Protein AF-A0A8S3E1R9-F1 (afdb_monomer)

Secondary structure (DSSP, 8-state):
-TTEEE-TTS-EEE---TT----SS-B----S-GGG--HHHHTT--B-THHHHHHHHHHHHHHHHSS-SS--SSHHHHHHHHHHT-PPPP---

Structure (mmCIF, N/CA/C/O backbone):
data_AF-A0A8S3E1R9-F1
#
_entry.id   AF-A0A8S3E1R9-F1
#
loop_
_atom_site.group_PDB
_atom_site.id
_atom_site.type_symbol
_atom_site.label_atom_id
_atom_site.label_alt_id
_atom_site.label_comp_id
_atom_site.label_asym_id
_atom_site.label_entity_id
_atom_site.label_seq_id
_atom_site.pdbx_PDB_ins_code
_atom_site.Cartn_x
_atom_site.Cartn_y
_atom_site.Cartn_z
_atom_site.occupancy
_atom_site.B_iso_or_equiv
_atom_site.auth_seq_id
_atom_site.auth_comp_id
_atom_site.auth_asym_id
_atom_site.auth_atom_id
_atom_site.pdbx_PDB_model_num
ATOM 1 N N . PRO A 1 1 ? 5.969 -2.966 -4.222 1.00 82.06 1 PRO A N 1
ATOM 2 C CA . PRO A 1 1 ? 5.942 -4.249 -5.000 1.00 82.06 1 PRO A CA 1
ATOM 3 C C . PRO A 1 1 ? 6.712 -5.434 -4.378 1.00 82.06 1 PRO A C 1
ATOM 5 O O . PRO A 1 1 ? 6.551 -6.571 -4.806 1.00 82.06 1 PRO A O 1
ATOM 8 N N . GLU A 1 2 ? 7.551 -5.164 -3.384 1.00 89.25 2 GLU A N 1
ATOM 9 C CA . GLU A 1 2 ? 8.573 -6.031 -2.796 1.00 89.25 2 GLU A CA 1
ATOM 10 C C . GLU A 1 2 ? 7.999 -7.297 -2.141 1.00 89.25 2 GLU A C 1
ATOM 12 O O . GLU A 1 2 ? 8.654 -8.335 -2.111 1.00 89.25 2 GLU A O 1
ATOM 17 N N . ASN A 1 3 ? 6.750 -7.227 -1.670 1.00 93.12 3 ASN A N 1
ATOM 18 C CA . ASN A 1 3 ? 6.071 -8.318 -0.964 1.00 93.12 3 ASN A CA 1
ATOM 19 C C . ASN A 1 3 ? 5.239 -9.229 -1.888 1.00 93.12 3 ASN A C 1
ATOM 21 O O . ASN A 1 3 ? 4.407 -10.010 -1.417 1.00 93.12 3 ASN A O 1
ATOM 25 N N . LEU A 1 4 ? 5.450 -9.143 -3.205 1.00 94.44 4 LEU A N 1
ATOM 26 C CA . LEU A 1 4 ? 4.851 -10.026 -4.205 1.00 94.44 4 LEU A CA 1
ATOM 27 C C . LEU A 1 4 ? 5.951 -10.790 -4.942 1.00 94.44 4 LEU A C 1
ATOM 29 O O . LEU A 1 4 ? 6.709 -10.217 -5.720 1.00 94.44 4 LEU A O 1
ATOM 33 N N . LEU A 1 5 ? 6.022 -12.096 -4.701 1.00 96.19 5 LEU A N 1
ATOM 34 C CA . LEU A 1 5 ? 6.951 -13.000 -5.377 1.00 96.19 5 LEU A CA 1
ATOM 35 C C . LEU A 1 5 ? 6.272 -13.648 -6.585 1.00 96.19 5 LEU A C 1
ATOM 37 O O . LEU A 1 5 ? 5.052 -13.791 -6.603 1.00 96.19 5 LEU A O 1
ATOM 41 N N . ILE A 1 6 ? 7.058 -14.069 -7.572 1.00 96.81 6 ILE A N 1
ATOM 42 C CA . ILE A 1 6 ? 6.579 -14.811 -8.745 1.00 96.81 6 ILE A CA 1
ATOM 43 C C . ILE A 1 6 ? 7.058 -16.260 -8.600 1.00 96.81 6 ILE A C 1
ATOM 45 O O . ILE A 1 6 ? 8.246 -16.484 -8.361 1.00 96.81 6 ILE A O 1
ATOM 49 N N . ASP A 1 7 ? 6.145 -17.231 -8.679 1.00 96.56 7 ASP A N 1
ATOM 50 C CA . ASP A 1 7 ? 6.501 -18.657 -8.668 1.00 96.56 7 ASP A CA 1
ATOM 51 C C . ASP A 1 7 ? 7.026 -19.146 -10.031 1.00 96.56 7 ASP A C 1
ATOM 53 O O . ASP A 1 7 ? 7.115 -18.384 -10.996 1.00 96.56 7 ASP A O 1
ATOM 57 N N . ALA A 1 8 ? 7.426 -20.419 -10.110 1.00 97.12 8 ALA A N 1
ATOM 58 C CA . ALA A 1 8 ? 7.997 -20.997 -11.329 1.00 97.12 8 ALA A CA 1
ATOM 59 C C . ALA A 1 8 ? 6.992 -21.037 -12.495 1.00 97.12 8 ALA A C 1
ATOM 61 O O . ALA A 1 8 ? 7.386 -21.075 -13.660 1.00 97.12 8 ALA A O 1
ATOM 62 N N . GLU A 1 9 ? 5.700 -21.002 -12.179 1.00 97.56 9 GLU A N 1
ATOM 63 C CA . GLU A 1 9 ? 4.584 -21.010 -13.116 1.00 97.56 9 GLU A CA 1
ATOM 64 C C . GLU A 1 9 ? 4.130 -19.593 -13.517 1.00 97.56 9 GLU A C 1
ATOM 66 O O . GLU A 1 9 ? 3.261 -19.446 -14.377 1.00 97.56 9 GLU A O 1
ATOM 71 N N . GLY A 1 10 ? 4.719 -18.547 -12.928 1.00 96.00 10 GLY A N 1
ATOM 72 C CA . GLY A 1 10 ? 4.420 -17.146 -13.230 1.00 96.00 10 GLY A CA 1
ATOM 73 C C . GLY A 1 10 ? 3.285 -16.528 -12.403 1.00 96.00 10 GLY A C 1
ATOM 74 O O . GLY A 1 10 ? 2.876 -15.400 -12.688 1.00 96.00 10 GLY A O 1
ATOM 75 N N . TYR A 1 11 ? 2.767 -17.215 -11.382 1.00 97.50 11 TYR A N 1
ATOM 76 C CA . TYR A 1 11 ? 1.738 -16.686 -10.484 1.00 97.50 11 TYR A CA 1
ATOM 77 C C . TYR A 1 11 ? 2.335 -15.876 -9.334 1.00 97.50 11 TYR A C 1
ATOM 79 O O . TYR A 1 11 ? 3.393 -16.185 -8.787 1.00 97.50 11 TYR A O 1
ATOM 87 N N . LEU A 1 12 ? 1.583 -14.861 -8.904 1.00 95.62 12 LEU A N 1
ATOM 88 C CA . LEU A 1 12 ? 1.933 -14.059 -7.738 1.00 95.62 12 LEU A CA 1
ATOM 89 C C . LEU A 1 12 ? 1.709 -14.839 -6.433 1.00 95.62 12 LEU A C 1
ATOM 91 O O . LEU A 1 12 ? 0.645 -15.423 -6.208 1.00 95.62 12 LEU A O 1
ATOM 95 N N . LYS A 1 13 ? 2.692 -14.775 -5.534 1.00 96.31 13 LYS A N 1
ATOM 96 C CA . LYS A 1 13 ? 2.615 -15.215 -4.137 1.00 96.31 13 LYS A CA 1
ATOM 97 C C . LYS A 1 13 ? 2.838 -14.014 -3.228 1.00 96.31 13 LYS A C 1
ATOM 99 O O . LYS A 1 13 ? 3.887 -13.375 -3.278 1.00 96.31 13 LYS A O 1
ATOM 104 N N . VAL A 1 14 ? 1.861 -13.725 -2.375 1.00 95.94 14 VAL A N 1
ATOM 105 C CA . VAL A 1 14 ? 2.003 -12.696 -1.340 1.00 95.94 14 VAL A CA 1
ATOM 106 C C . VAL A 1 14 ? 2.910 -13.228 -0.236 1.00 95.94 14 VAL A C 1
ATOM 108 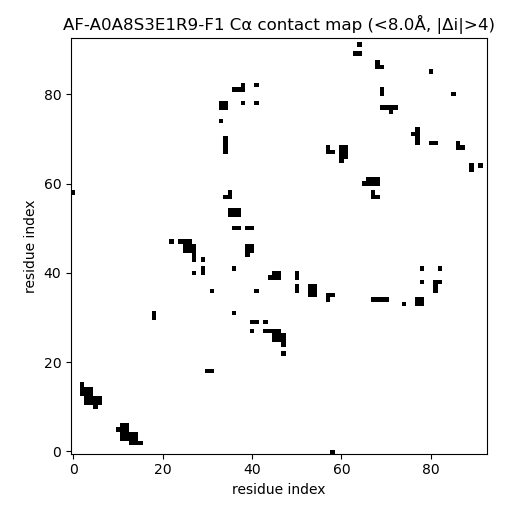O O . VAL A 1 14 ? 2.699 -14.337 0.259 1.00 95.94 14 VAL A O 1
ATOM 111 N N . THR A 1 15 ? 3.899 -12.434 0.153 1.00 95.62 15 THR A N 1
ATOM 112 C CA . THR A 1 15 ? 4.782 -12.700 1.293 1.00 95.62 15 THR A CA 1
ATOM 113 C C . THR A 1 15 ? 4.664 -11.580 2.332 1.00 95.62 15 THR A C 1
ATOM 115 O O . THR A 1 15 ? 3.919 -10.626 2.132 1.00 95.62 15 THR A O 1
ATOM 118 N N . ASP A 1 16 ? 5.381 -11.722 3.447 1.00 93.56 16 ASP A N 1
ATOM 119 C CA . ASP A 1 16 ? 5.464 -10.763 4.556 1.00 93.56 16 ASP A CA 1
ATOM 120 C C . ASP A 1 16 ? 4.105 -10.314 5.128 1.00 93.56 16 ASP A C 1
ATOM 122 O O . ASP A 1 16 ? 3.526 -9.281 4.794 1.00 93.56 16 ASP A O 1
ATOM 126 N N . PHE A 1 17 ? 3.615 -11.107 6.079 1.00 95.19 17 PHE A N 1
ATOM 127 C CA . PHE A 1 17 ? 2.390 -10.833 6.827 1.00 95.19 17 PHE A CA 1
ATOM 128 C C . PHE A 1 17 ? 2.665 -10.070 8.138 1.00 95.19 17 PHE A C 1
ATOM 130 O O . PHE A 1 17 ? 1.837 -10.115 9.050 1.00 95.19 17 PHE A O 1
ATOM 137 N N . GLY A 1 18 ? 3.797 -9.359 8.259 1.00 94.56 18 GLY A N 1
ATOM 138 C CA . GLY A 1 18 ? 4.203 -8.658 9.487 1.00 94.56 18 GLY A CA 1
ATOM 139 C C . GLY A 1 18 ? 3.197 -7.616 9.999 1.00 94.56 18 GLY A C 1
ATOM 140 O O . GLY A 1 18 ? 3.119 -7.369 11.203 1.00 94.56 18 GLY A O 1
ATOM 141 N N . PHE A 1 19 ? 2.371 -7.054 9.108 1.00 93.31 19 PHE A N 1
ATOM 142 C CA . PHE A 1 19 ? 1.288 -6.122 9.456 1.00 93.31 19 PHE A CA 1
ATOM 143 C C . PHE A 1 19 ? -0.118 -6.735 9.386 1.00 93.31 19 PHE A C 1
ATOM 145 O O . PHE A 1 19 ? -1.106 -6.054 9.676 1.00 93.31 19 PHE A O 1
ATOM 152 N N . ALA A 1 20 ? -0.241 -8.013 9.021 1.00 94.62 20 ALA A N 1
ATOM 153 C CA . ALA A 1 20 ? -1.537 -8.6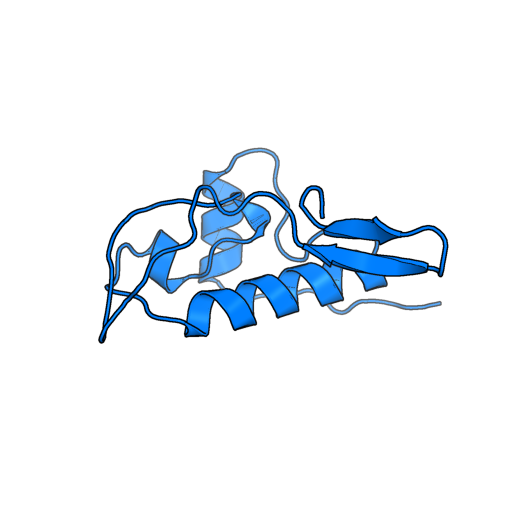67 8.928 1.00 94.62 20 ALA A CA 1
ATOM 154 C C . ALA A 1 20 ? -2.191 -8.769 10.313 1.00 94.62 20 ALA A C 1
ATOM 156 O O . ALA A 1 20 ? -1.580 -9.184 11.299 1.00 94.62 20 ALA A O 1
ATOM 157 N N . LYS A 1 21 ? -3.473 -8.404 10.396 1.00 93.75 21 LYS A N 1
ATOM 158 C CA . LYS A 1 21 ? -4.200 -8.346 11.667 1.00 93.75 21 LYS A CA 1
ATOM 159 C C . LYS A 1 21 ? -5.644 -8.794 11.503 1.00 93.75 21 LYS A C 1
ATOM 161 O O . LYS A 1 21 ? -6.353 -8.358 10.600 1.00 93.75 21 LYS A O 1
ATOM 166 N N . LYS A 1 22 ? -6.128 -9.616 12.437 1.00 94.69 22 LYS A N 1
ATOM 167 C CA . LYS A 1 22 ? -7.548 -9.981 12.515 1.00 94.69 22 LYS A CA 1
ATOM 168 C C . LYS A 1 22 ? -8.332 -8.835 13.152 1.00 94.69 22 LYS A C 1
ATOM 170 O O . LYS A 1 22 ? -8.196 -8.575 14.345 1.00 94.69 22 LYS A O 1
ATOM 175 N N . ILE A 1 23 ? -9.159 -8.155 12.364 1.00 93.62 23 ILE A N 1
ATOM 176 C CA . ILE A 1 23 ? -9.905 -6.968 12.799 1.00 93.62 23 ILE A CA 1
ATOM 177 C C . ILE A 1 23 ? -11.410 -7.253 12.725 1.00 93.62 23 ILE A C 1
ATOM 179 O O . ILE A 1 23 ? -11.915 -7.733 11.712 1.00 93.62 23 ILE A O 1
ATOM 183 N N . LYS A 1 24 ? -12.142 -6.921 13.794 1.00 91.12 24 LYS A N 1
ATOM 184 C CA . LYS A 1 24 ? -13.603 -6.762 13.779 1.00 91.12 24 LYS A CA 1
ATOM 185 C C . LYS A 1 24 ? -13.898 -5.267 13.926 1.00 91.12 24 LYS A C 1
ATOM 187 O O . LYS A 1 24 ? -13.759 -4.724 15.015 1.00 91.12 24 LYS A O 1
ATOM 192 N N . GLY A 1 25 ? -14.244 -4.590 12.832 1.00 93.25 25 GLY A N 1
ATOM 193 C CA . GLY A 1 25 ? -14.474 -3.141 12.825 1.00 93.25 25 GLY A CA 1
ATOM 194 C C . GLY A 1 25 ? -13.252 -2.341 12.370 1.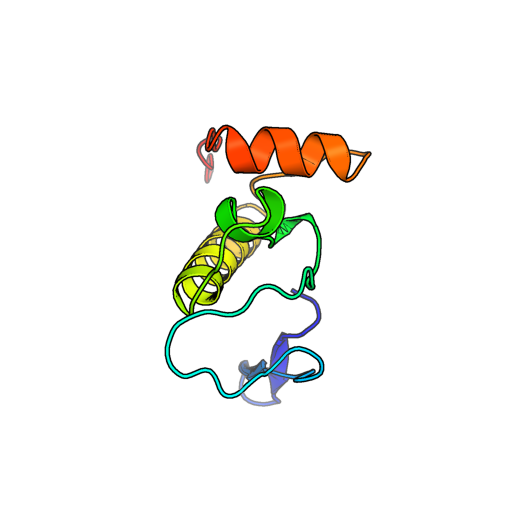00 93.25 25 GLY A C 1
ATOM 195 O O . GLY A 1 25 ? -12.913 -2.391 11.189 1.00 93.25 25 GLY A O 1
ATOM 196 N N . ARG A 1 26 ? -12.639 -1.569 13.279 1.00 94.75 26 ARG A N 1
ATOM 197 C CA . ARG A 1 26 ? -11.558 -0.615 12.969 1.00 94.75 26 ARG A CA 1
ATOM 198 C C . ARG A 1 26 ? -10.262 -0.907 13.727 1.00 94.75 26 ARG A C 1
ATOM 200 O O . ARG A 1 26 ? -10.282 -1.539 14.782 1.00 94.75 26 ARG A O 1
ATOM 207 N N . THR A 1 27 ? -9.143 -0.418 13.201 1.00 96.31 27 THR A N 1
ATOM 208 C CA . THR A 1 27 ? -7.851 -0.360 13.896 1.00 96.31 27 THR A CA 1
ATOM 209 C C . THR A 1 27 ? -7.172 1.004 13.692 1.00 96.31 27 THR A C 1
ATOM 211 O O . THR A 1 27 ? -7.682 1.825 12.934 1.00 96.31 27 THR A O 1
ATOM 214 N N . TRP A 1 28 ? -6.078 1.269 14.416 1.00 96.38 28 TRP A N 1
ATOM 215 C CA . TRP A 1 28 ? -5.441 2.598 14.508 1.00 96.38 28 TRP A CA 1
ATOM 216 C C . TRP A 1 28 ? -3.913 2.579 14.381 1.00 96.38 28 TRP A C 1
ATOM 218 O O . TRP A 1 28 ? -3.280 3.623 14.471 1.00 96.38 28 TRP A O 1
ATOM 228 N N . THR A 1 29 ? -3.296 1.409 14.212 1.00 93.50 29 THR A N 1
ATOM 229 C CA . THR A 1 29 ? -1.836 1.311 14.107 1.00 93.50 29 THR A CA 1
ATOM 230 C C . THR A 1 29 ? -1.365 2.005 12.828 1.00 93.50 29 THR A C 1
ATOM 232 O O . THR A 1 29 ? -1.845 1.673 11.749 1.00 93.50 29 THR A O 1
ATOM 235 N N . LEU A 1 30 ? -0.435 2.954 12.927 1.00 93.69 30 LEU A N 1
ATOM 236 C CA . LEU A 1 30 ? 0.217 3.539 11.756 1.00 93.69 30 LEU A CA 1
ATOM 237 C C . LEU A 1 30 ? 1.325 2.584 11.287 1.00 93.69 30 LEU A C 1
ATOM 239 O O . LEU A 1 30 ? 2.353 2.466 11.949 1.00 93.69 30 LEU A O 1
ATOM 243 N N . CYS A 1 31 ? 1.097 1.869 10.188 1.00 92.88 31 CYS A N 1
ATOM 244 C CA . CYS A 1 31 ? 2.050 0.920 9.609 1.00 92.88 31 CYS A CA 1
ATOM 245 C C . CYS A 1 31 ? 1.865 0.804 8.092 1.00 92.88 31 CYS A C 1
ATOM 247 O O . CYS A 1 31 ? 0.768 1.038 7.587 1.00 92.88 31 CYS A O 1
ATOM 249 N N . GLY A 1 32 ? 2.928 0.401 7.394 1.00 91.56 32 GLY A N 1
ATOM 250 C CA . GLY A 1 32 ? 2.971 0.259 5.938 1.00 91.56 32 GLY A CA 1
ATOM 251 C C . GLY A 1 32 ? 4.065 1.113 5.297 1.00 91.56 32 GLY A C 1
ATOM 252 O O . GLY A 1 32 ? 4.769 1.860 5.978 1.00 91.56 32 GLY A O 1
ATOM 253 N N . THR A 1 33 ? 4.199 0.989 3.981 1.00 93.44 33 THR A N 1
ATOM 254 C CA . THR A 1 33 ? 5.172 1.736 3.171 1.00 93.44 33 THR A CA 1
ATOM 255 C C . THR A 1 33 ? 4.561 3.072 2.720 1.00 93.44 33 THR A C 1
ATOM 257 O O . THR A 1 33 ? 3.409 3.057 2.276 1.00 93.44 33 THR A O 1
ATOM 260 N N . PRO A 1 34 ? 5.267 4.220 2.824 1.00 95.44 34 PRO A N 1
ATOM 261 C CA . PRO A 1 34 ? 4.695 5.557 2.615 1.00 95.44 34 PRO A CA 1
ATOM 262 C C . PRO A 1 34 ? 3.846 5.744 1.348 1.00 95.44 34 PRO A C 1
ATOM 264 O O . PRO A 1 34 ? 2.764 6.322 1.421 1.00 95.44 34 PRO A O 1
ATOM 267 N N . GLU A 1 35 ? 4.294 5.226 0.207 1.00 95.62 35 GLU A N 1
ATOM 268 C CA . GLU A 1 35 ? 3.658 5.345 -1.113 1.00 95.62 35 GLU A CA 1
ATOM 269 C C . GLU A 1 35 ? 2.320 4.592 -1.210 1.00 95.62 35 GLU A C 1
ATOM 271 O O . GLU A 1 35 ? 1.480 4.908 -2.054 1.00 95.62 35 GLU A O 1
ATOM 276 N N . TYR A 1 36 ? 2.114 3.608 -0.331 1.00 97.06 36 TYR A N 1
ATOM 277 C CA . TYR A 1 36 ? 0.967 2.698 -0.323 1.00 97.06 36 TYR A CA 1
ATOM 278 C C . TYR A 1 36 ? -0.058 3.021 0.770 1.00 97.06 36 TYR A C 1
ATOM 280 O O . TYR A 1 36 ? -1.126 2.405 0.812 1.00 97.06 36 TYR A O 1
ATOM 288 N N . LEU A 1 37 ? 0.240 3.973 1.659 1.00 97.50 37 LEU A N 1
ATOM 289 C CA . LEU A 1 37 ? -0.659 4.324 2.754 1.00 97.50 37 LEU A CA 1
ATOM 290 C C . LEU A 1 37 ? -1.953 4.958 2.237 1.00 97.50 37 LEU A C 1
ATOM 292 O O . LEU A 1 37 ? -1.945 5.856 1.397 1.00 97.50 37 LEU 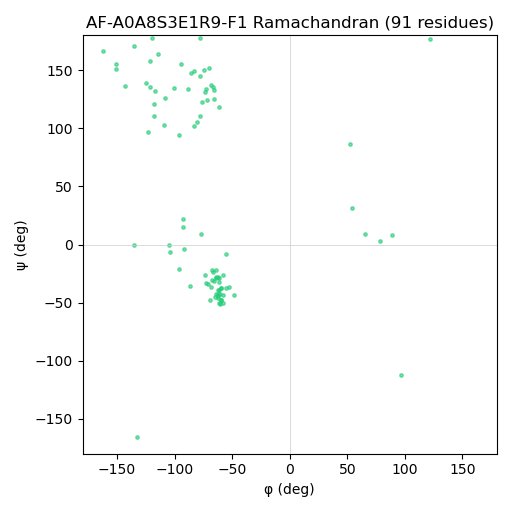A O 1
ATOM 296 N N . ALA A 1 38 ? -3.080 4.516 2.791 1.00 98.00 38 ALA A N 1
ATOM 297 C CA . ALA A 1 38 ? -4.375 5.126 2.525 1.00 98.00 38 ALA A CA 1
ATOM 298 C C . ALA A 1 38 ? -4.517 6.481 3.255 1.00 98.00 38 ALA A C 1
ATOM 300 O O . ALA A 1 38 ? -3.974 6.643 4.358 1.00 98.00 38 ALA A O 1
ATOM 301 N N . PRO A 1 39 ? -5.288 7.446 2.714 1.00 98.00 39 PRO A N 1
ATOM 302 C CA . PRO A 1 39 ? -5.473 8.761 3.328 1.00 98.00 39 PRO A CA 1
ATOM 303 C C . PRO A 1 39 ? -5.985 8.693 4.771 1.00 98.00 39 PRO A C 1
ATOM 305 O O . PRO A 1 39 ? -5.567 9.475 5.621 1.00 98.00 39 PRO A O 1
ATOM 308 N N . GLU A 1 40 ? -6.877 7.754 5.087 1.00 97.75 40 GLU A N 1
ATOM 309 C CA . GLU A 1 40 ? -7.415 7.569 6.434 1.00 97.75 40 GLU A CA 1
ATOM 310 C C . GLU A 1 40 ? -6.374 7.084 7.450 1.00 97.75 40 GLU A C 1
ATOM 312 O O . GLU A 1 40 ? -6.478 7.459 8.618 1.00 97.75 40 GLU A O 1
ATOM 317 N N . ILE A 1 41 ? -5.363 6.319 7.017 1.00 97.19 41 ILE A N 1
ATOM 318 C CA . ILE A 1 41 ? -4.246 5.902 7.874 1.00 97.19 41 ILE A CA 1
ATOM 319 C C . ILE A 1 41 ? -3.381 7.124 8.202 1.00 97.19 41 ILE A C 1
ATO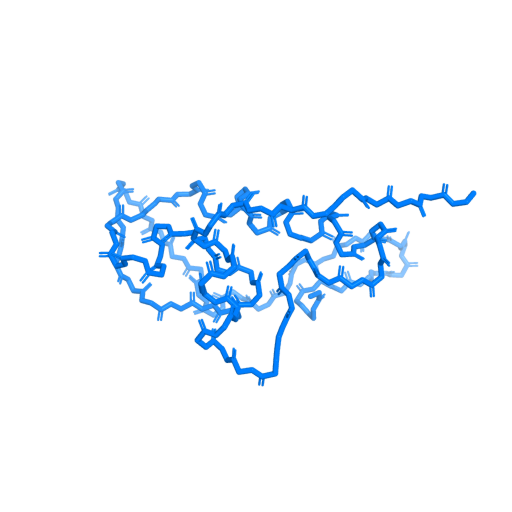M 321 O O . ILE A 1 41 ? -3.086 7.376 9.369 1.00 97.19 41 ILE A O 1
ATOM 325 N N . ILE A 1 42 ? -3.035 7.921 7.185 1.00 96.94 42 ILE A N 1
ATOM 326 C CA . ILE A 1 42 ? -2.221 9.142 7.324 1.00 96.94 42 ILE A CA 1
ATOM 327 C C . ILE A 1 42 ? -2.909 10.153 8.245 1.00 96.94 42 ILE A C 1
ATOM 329 O O . ILE A 1 42 ? -2.286 10.743 9.125 1.00 96.94 42 ILE A O 1
ATOM 333 N N . LEU A 1 43 ? -4.223 10.314 8.088 1.00 96.19 43 LEU A N 1
ATOM 334 C CA . LEU A 1 43 ? -5.043 11.198 8.918 1.00 96.19 43 LEU A CA 1
ATOM 335 C C . LEU A 1 43 ? -5.357 10.612 10.307 1.00 96.19 43 LEU A C 1
ATOM 337 O O . LEU A 1 43 ? -6.194 11.168 11.019 1.00 96.19 43 LEU A O 1
ATOM 341 N N . SER A 1 44 ? -4.725 9.495 10.690 1.00 95.50 44 SER A N 1
ATOM 342 C CA . SER A 1 44 ? -4.894 8.828 11.989 1.00 95.50 44 SER A CA 1
ATOM 343 C C . SER A 1 44 ? -6.355 8.500 12.330 1.00 95.50 44 SER A C 1
ATOM 345 O O . SER A 1 44 ? -6.764 8.489 13.495 1.00 95.50 44 SER A O 1
ATOM 347 N N . LYS A 1 45 ? -7.178 8.231 11.310 1.00 95.88 45 LYS A N 1
ATOM 348 C CA . LYS A 1 45 ? -8.567 7.804 11.489 1.00 95.88 45 LYS A CA 1
ATOM 349 C C . LYS A 1 45 ? -8.599 6.302 11.739 1.00 95.88 45 LYS A C 1
ATOM 351 O O . LYS A 1 45 ? -7.796 5.548 11.201 1.00 95.88 45 LYS A O 1
ATOM 356 N N . GLY A 1 46 ? -9.585 5.848 12.511 1.00 95.50 46 GLY A N 1
ATOM 357 C CA . GLY A 1 46 ? -9.842 4.415 12.626 1.00 95.50 46 GLY A CA 1
ATOM 358 C C . GLY A 1 46 ? -10.204 3.839 11.255 1.00 95.50 46 GLY A C 1
ATOM 359 O O . GLY A 1 46 ? -11.224 4.235 10.683 1.00 95.50 46 GLY A O 1
ATOM 360 N N . TYR A 1 47 ? -9.395 2.912 10.753 1.00 97.06 47 TYR A N 1
ATOM 361 C CA . TYR A 1 47 ? -9.502 2.360 9.402 1.00 97.06 47 TYR A CA 1
ATOM 362 C C . TYR A 1 47 ? -9.863 0.871 9.426 1.00 97.06 47 TYR A C 1
ATOM 364 O O . TYR A 1 47 ? -9.799 0.213 10.467 1.00 97.06 47 TYR A O 1
ATOM 372 N N . ASN A 1 48 ? -10.303 0.342 8.286 1.00 96.56 48 ASN A N 1
ATOM 373 C CA . ASN A 1 48 ? -10.708 -1.055 8.111 1.00 96.56 48 ASN A CA 1
ATOM 374 C C . ASN A 1 48 ? -10.055 -1.637 6.843 1.00 96.56 48 ASN A C 1
ATOM 376 O O . ASN A 1 48 ? -9.164 -1.023 6.273 1.00 96.56 48 ASN A O 1
ATOM 380 N N . LYS A 1 49 ? -10.540 -2.787 6.364 1.00 96.75 49 LYS A N 1
ATOM 381 C CA . LYS A 1 49 ? -10.076 -3.454 5.131 1.00 96.75 49 LYS A CA 1
ATOM 382 C C . LYS A 1 49 ? -10.121 -2.610 3.840 1.00 96.75 49 LYS A C 1
ATOM 384 O O . LYS A 1 49 ? -9.664 -3.072 2.805 1.00 96.75 49 LYS A O 1
ATOM 389 N N . ALA A 1 50 ? -10.719 -1.415 3.847 1.00 97.38 50 ALA A N 1
ATOM 390 C CA . ALA A 1 50 ? -10.711 -0.519 2.688 1.00 97.38 50 ALA A CA 1
ATOM 391 C C . ALA A 1 50 ? -9.290 -0.082 2.293 1.00 97.38 50 ALA A C 1
ATOM 393 O O . ALA A 1 50 ? -9.028 0.129 1.111 1.00 97.38 50 ALA A O 1
ATOM 394 N N . VAL A 1 51 ? -8.369 -0.028 3.260 1.00 97.69 51 VAL A N 1
ATOM 395 C CA . VAL A 1 51 ? -6.970 0.357 3.028 1.00 97.69 51 VAL A CA 1
ATOM 396 C C . VAL A 1 51 ? -6.234 -0.62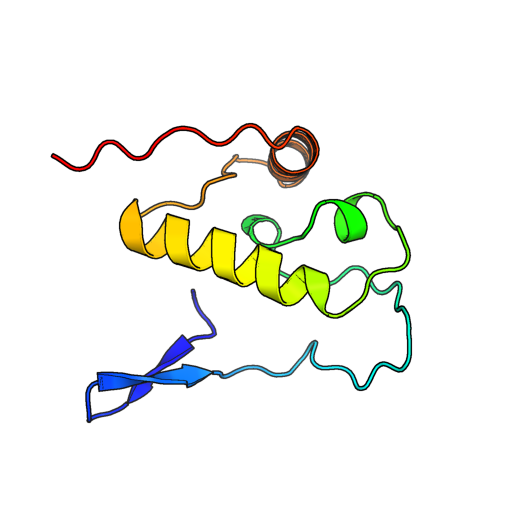6 2.114 1.00 97.69 51 VAL A C 1
ATOM 398 O O . VAL A 1 51 ? -5.376 -0.212 1.341 1.00 97.69 51 VAL A O 1
ATOM 401 N N . ASP A 1 52 ? -6.630 -1.904 2.121 1.00 97.06 52 ASP A N 1
ATOM 402 C CA . ASP A 1 52 ? -6.062 -2.925 1.234 1.00 97.06 52 ASP A CA 1
ATOM 403 C C . ASP A 1 52 ? -6.449 -2.659 -0.231 1.00 97.06 52 ASP A C 1
ATOM 405 O O . ASP A 1 52 ? -5.640 -2.825 -1.142 1.00 97.06 52 ASP A O 1
ATOM 409 N N . TRP A 1 53 ? -7.675 -2.179 -0.473 1.00 98.06 53 TRP A N 1
ATOM 410 C CA . TRP A 1 53 ? -8.138 -1.811 -1.817 1.00 98.06 53 TRP A CA 1
ATOM 411 C C . TRP A 1 53 ? -7.465 -0.542 -2.335 1.00 98.06 53 TRP A C 1
ATOM 413 O O . TRP A 1 53 ? -7.189 -0.441 -3.530 1.00 98.06 53 TRP A O 1
ATOM 423 N N . TRP A 1 54 ? -7.164 0.407 -1.445 1.00 97.88 54 TRP A N 1
ATOM 424 C CA . TRP A 1 54 ? -6.334 1.559 -1.788 1.00 97.88 54 TRP A CA 1
ATOM 425 C C . TRP A 1 54 ? -4.938 1.113 -2.235 1.00 97.88 54 TRP A C 1
ATOM 427 O O . TRP A 1 54 ? -4.497 1.479 -3.325 1.00 97.88 54 TRP A O 1
ATOM 437 N N . ALA A 1 55 ? -4.277 0.268 -1.437 1.00 97.25 55 ALA A N 1
ATOM 438 C CA . ALA A 1 55 ? -2.952 -0.259 -1.752 1.00 97.25 55 ALA A CA 1
ATOM 439 C C . ALA A 1 55 ? -2.939 -1.054 -3.071 1.00 97.25 55 ALA A C 1
ATOM 441 O O . ALA A 1 55 ? -2.006 -0.912 -3.861 1.00 97.25 55 ALA A O 1
ATOM 442 N N . LEU A 1 56 ? -3.997 -1.821 -3.365 1.00 97.38 56 LEU A N 1
ATOM 443 C CA . LEU A 1 56 ? -4.159 -2.488 -4.661 1.00 97.38 56 LEU A CA 1
ATOM 444 C C . LEU A 1 56 ? -4.239 -1.484 -5.824 1.00 97.38 56 LEU A C 1
ATOM 446 O O . LEU A 1 56 ? -3.667 -1.729 -6.884 1.00 97.38 56 LEU A O 1
ATOM 450 N N . GLY A 1 57 ? -4.920 -0.351 -5.636 1.00 97.44 57 GLY A N 1
ATOM 451 C CA . GLY A 1 57 ? -4.978 0.724 -6.628 1.00 97.44 57 GLY A CA 1
ATOM 452 C C . GLY A 1 57 ? -3.611 1.361 -6.894 1.00 97.44 57 GLY A C 1
ATOM 453 O O . GLY A 1 57 ? -3.247 1.568 -8.053 1.00 97.44 57 GLY A O 1
ATOM 454 N N . VAL A 1 58 ? -2.832 1.611 -5.835 1.00 96.88 58 VAL A N 1
ATOM 455 C CA . VAL A 1 58 ? -1.438 2.083 -5.935 1.00 96.88 58 VAL A CA 1
ATOM 456 C C . VAL A 1 58 ? -0.587 1.072 -6.707 1.00 96.88 58 VAL A C 1
ATOM 458 O O . VAL A 1 58 ? 0.083 1.454 -7.665 1.00 96.88 58 VAL A O 1
ATOM 461 N N . LEU A 1 59 ? -0.682 -0.215 -6.358 1.00 96.31 59 LEU A N 1
ATOM 462 C CA . LEU A 1 59 ? 0.043 -1.295 -7.028 1.00 96.31 59 LEU A CA 1
ATOM 463 C C . LEU A 1 59 ? -0.309 -1.391 -8.519 1.00 96.31 59 LEU A C 1
ATOM 465 O O . LEU A 1 59 ? 0.579 -1.471 -9.360 1.00 96.31 59 LEU A O 1
ATOM 469 N N . ALA A 1 60 ? -1.599 -1.378 -8.863 1.00 95.69 60 ALA A N 1
ATOM 470 C CA . ALA A 1 60 ? -2.052 -1.465 -10.251 1.00 95.69 60 ALA A CA 1
ATOM 471 C C . ALA A 1 60 ? -1.565 -0.274 -11.090 1.00 95.69 60 ALA A C 1
ATOM 473 O O . ALA A 1 60 ? -1.151 -0.452 -12.240 1.00 95.69 60 ALA A O 1
ATOM 474 N N . TYR A 1 61 ? -1.576 0.927 -10.503 1.00 95.44 61 TYR A N 1
ATOM 475 C CA . TYR A 1 61 ? -0.995 2.110 -11.128 1.00 95.44 61 TYR A CA 1
ATOM 476 C C . TYR A 1 61 ? 0.505 1.916 -11.358 1.00 95.44 61 TYR A C 1
ATOM 478 O O . TYR A 1 61 ? 0.976 2.113 -12.475 1.00 95.44 61 TYR A O 1
ATOM 486 N N . GLU A 1 62 ? 1.248 1.498 -10.332 1.00 94.69 62 GLU A N 1
ATOM 487 C CA . GLU A 1 62 ? 2.700 1.327 -10.407 1.00 94.69 62 GLU A CA 1
ATOM 488 C C . GLU A 1 62 ? 3.107 0.271 -11.439 1.00 94.69 62 GLU A C 1
ATOM 490 O O . GLU A 1 62 ? 3.989 0.530 -12.253 1.00 94.69 62 GLU A O 1
ATOM 495 N N . MET A 1 63 ? 2.410 -0.867 -11.492 1.00 93.56 63 MET A N 1
ATOM 496 C CA . MET A 1 63 ? 2.645 -1.901 -12.508 1.00 93.56 63 MET A CA 1
ATOM 497 C C . MET A 1 63 ? 2.398 -1.393 -13.935 1.00 93.56 63 MET A C 1
ATOM 499 O O . MET A 1 63 ? 3.060 -1.839 -14.868 1.00 93.56 63 MET A O 1
ATOM 503 N N . SER A 1 64 ? 1.456 -0.463 -14.115 1.00 93.56 64 SER A N 1
ATOM 504 C CA . SER A 1 64 ? 1.096 0.073 -15.435 1.00 93.56 64 SER A CA 1
ATOM 505 C C . SER A 1 64 ? 1.976 1.252 -15.865 1.00 93.56 64 SER A C 1
ATOM 507 O O . SER A 1 64 ? 2.245 1.421 -17.052 1.00 93.56 64 SER A O 1
ATOM 509 N N . ALA A 1 65 ? 2.391 2.099 -14.920 1.00 93.25 65 ALA A N 1
ATOM 510 C CA . ALA A 1 65 ? 3.152 3.321 -15.181 1.00 93.25 65 ALA A CA 1
ATOM 511 C C . ALA A 1 65 ? 4.672 3.147 -15.015 1.00 93.25 65 ALA A C 1
ATOM 513 O O . ALA A 1 65 ? 5.437 3.958 -15.534 1.00 93.25 65 ALA A O 1
ATOM 514 N N . GLY A 1 66 ? 5.110 2.127 -14.270 1.00 93.00 66 GLY A N 1
ATOM 515 C CA . GLY A 1 66 ? 6.502 1.929 -13.854 1.00 93.00 66 GLY A CA 1
ATOM 516 C C . GLY A 1 66 ? 6.941 2.802 -12.669 1.00 93.00 66 GLY A C 1
ATOM 517 O O . GLY A 1 66 ? 8.112 2.778 -12.303 1.00 93.00 66 GLY A O 1
ATOM 518 N N . TYR A 1 67 ? 6.034 3.591 -12.085 1.00 93.25 67 TYR A N 1
ATOM 519 C CA . TYR A 1 67 ? 6.272 4.432 -10.906 1.00 93.25 67 TYR A CA 1
ATOM 520 C C . TYR A 1 67 ? 4.974 4.612 -10.098 1.00 93.25 67 TYR A C 1
ATOM 522 O O . TYR A 1 67 ? 3.889 4.591 -10.689 1.00 93.25 67 TYR A O 1
ATOM 530 N N . PRO A 1 68 ? 5.037 4.810 -8.767 1.00 94.88 68 PRO A N 1
ATOM 531 C CA . PRO A 1 68 ? 3.837 4.948 -7.946 1.00 94.88 68 PRO A CA 1
ATOM 532 C C . PRO A 1 68 ? 3.097 6.275 -8.219 1.00 94.88 68 PRO A C 1
ATOM 534 O O . PRO A 1 68 ? 3.715 7.281 -8.580 1.00 94.88 68 PRO A O 1
ATOM 537 N N . PRO A 1 69 ? 1.766 6.327 -8.019 1.00 96.00 69 PRO A N 1
ATOM 538 C CA . PRO A 1 69 ? 0.952 7.517 -8.296 1.00 96.00 69 PRO A CA 1
ATOM 539 C C . PRO A 1 69 ? 1.310 8.715 -7.408 1.00 96.00 69 PRO A C 1
ATOM 541 O O . PRO A 1 69 ? 1.136 9.868 -7.814 1.00 96.00 69 PRO A O 1
ATOM 544 N N . PHE A 1 70 ? 1.825 8.447 -6.206 1.00 96.44 70 PHE A N 1
ATOM 545 C CA . PHE A 1 70 ? 2.248 9.444 -5.233 1.00 96.44 70 PHE A CA 1
ATOM 546 C C . PHE A 1 70 ? 3.719 9.205 -4.884 1.00 96.44 70 PHE A C 1
ATOM 548 O O . PHE A 1 70 ? 4.037 8.365 -4.055 1.00 96.44 70 PHE A O 1
ATOM 555 N N . PHE A 1 71 ? 4.615 9.948 -5.533 1.00 92.94 71 PHE A N 1
ATOM 556 C CA . PHE A 1 71 ? 6.062 9.859 -5.318 1.00 92.94 71 PHE A CA 1
ATOM 557 C C . PHE A 1 71 ? 6.642 11.229 -4.960 1.00 92.94 71 PHE A C 1
ATOM 559 O O . PHE A 1 71 ? 6.236 12.242 -5.548 1.00 92.94 71 PHE A O 1
ATOM 566 N N . ALA A 1 72 ? 7.566 11.285 -4.004 1.00 94.69 72 ALA A N 1
ATOM 567 C CA . ALA A 1 72 ? 8.308 12.485 -3.619 1.00 94.69 72 ALA A CA 1
ATOM 568 C C . ALA A 1 72 ? 9.566 12.101 -2.819 1.00 94.69 72 ALA A C 1
ATOM 570 O O . ALA A 1 72 ? 9.663 10.976 -2.343 1.00 94.69 72 ALA A O 1
ATOM 571 N N . ASP A 1 73 ? 10.487 13.047 -2.624 1.00 94.19 73 ASP A N 1
ATOM 572 C CA . ASP A 1 73 ? 11.761 12.783 -1.937 1.00 94.19 73 ASP A CA 1
ATOM 573 C C . ASP A 1 73 ? 11.604 12.611 -0.422 1.00 94.19 73 ASP A C 1
ATOM 575 O O . ASP A 1 73 ? 12.435 11.985 0.232 1.00 94.19 73 ASP A O 1
ATOM 579 N N . GLN A 1 74 ? 10.561 13.212 0.158 1.00 95.62 74 GLN A N 1
ATOM 580 C CA . GLN A 1 74 ? 10.297 13.175 1.594 1.00 95.62 74 GLN A CA 1
ATOM 581 C C . GLN A 1 74 ? 8.924 12.555 1.875 1.00 95.62 74 GLN A C 1
ATOM 583 O O . GLN A 1 74 ? 7.942 12.972 1.252 1.00 95.62 74 GLN A O 1
ATOM 588 N N . PRO A 1 75 ? 8.797 11.651 2.868 1.00 94.44 75 PRO A N 1
ATOM 589 C CA . PRO A 1 75 ? 7.524 11.006 3.198 1.00 94.44 75 PRO A CA 1
ATOM 590 C C . PRO A 1 75 ? 6.375 11.989 3.444 1.00 94.44 75 PRO A C 1
ATOM 592 O O . PRO A 1 75 ? 5.252 11.754 3.013 1.00 94.44 75 PRO A O 1
ATOM 595 N N . ILE A 1 76 ? 6.657 13.141 4.061 1.00 95.50 76 ILE A N 1
ATOM 596 C CA . ILE A 1 76 ? 5.639 14.169 4.310 1.00 95.50 76 ILE A CA 1
ATOM 597 C C . ILE A 1 76 ? 4.998 14.695 3.015 1.00 95.50 76 ILE A C 1
ATOM 599 O O . ILE A 1 76 ? 3.787 14.878 2.952 1.00 95.50 76 ILE A O 1
ATOM 603 N N . GLN A 1 77 ? 5.784 14.845 1.948 1.00 97.25 77 GLN A N 1
ATOM 604 C CA . GLN A 1 77 ? 5.298 15.297 0.644 1.00 97.25 77 GLN A CA 1
ATOM 605 C C . GLN A 1 77 ? 4.479 14.206 -0.057 1.00 97.25 77 GLN A C 1
ATOM 607 O O . GLN A 1 77 ? 3.529 14.505 -0.782 1.00 97.25 77 GLN A O 1
ATOM 612 N N . ILE A 1 78 ? 4.828 12.932 0.157 1.00 97.00 78 ILE A N 1
ATOM 613 C CA . ILE A 1 78 ? 4.029 11.791 -0.312 1.00 97.00 78 ILE A CA 1
ATOM 614 C C . ILE A 1 78 ? 2.654 11.834 0.364 1.00 97.00 78 ILE A C 1
ATOM 616 O O . ILE A 1 78 ? 1.629 11.755 -0.315 1.00 97.00 78 ILE A O 1
ATOM 620 N N . TYR A 1 79 ? 2.622 12.056 1.679 1.00 96.94 79 TYR A N 1
ATOM 621 C CA . TYR A 1 79 ? 1.383 12.122 2.453 1.00 96.94 79 TYR A CA 1
ATOM 622 C C . TYR A 1 79 ? 0.468 13.264 2.011 1.00 96.94 79 TYR A C 1
ATOM 624 O O . TYR A 1 79 ? -0.729 13.052 1.816 1.00 96.94 79 TYR A O 1
ATOM 632 N N . GLU A 1 80 ? 1.024 14.454 1.778 1.00 97.19 80 GLU A N 1
ATOM 633 C CA . GLU A 1 80 ? 0.277 15.595 1.234 1.00 97.19 80 GLU A CA 1
ATOM 634 C C . GLU A 1 80 ? -0.365 15.262 -0.121 1.00 97.19 80 GLU A C 1
ATOM 636 O O . GLU A 1 80 ? -1.542 15.560 -0.354 1.00 97.19 80 GLU A O 1
ATOM 641 N N . LYS A 1 81 ? 0.376 14.588 -1.011 1.00 97.19 81 LYS A N 1
ATOM 642 C CA . LYS A 1 81 ? -0.141 14.157 -2.317 1.00 97.19 81 LYS A CA 1
ATOM 643 C C . LYS A 1 81 ? -1.255 13.121 -2.176 1.00 97.19 81 LYS A C 1
ATOM 645 O O . LYS A 1 81 ? -2.292 13.289 -2.823 1.00 97.19 81 LYS A O 1
ATOM 650 N N . ILE A 1 82 ? -1.076 12.119 -1.312 1.00 97.88 82 ILE A N 1
ATOM 651 C CA . ILE A 1 82 ? -2.077 11.077 -1.037 1.00 97.88 82 ILE A CA 1
ATOM 652 C C . ILE A 1 82 ? -3.384 11.704 -0.547 1.00 97.88 82 ILE A C 1
ATOM 654 O O . ILE A 1 82 ? -4.446 11.443 -1.111 1.00 97.88 82 ILE A O 1
ATOM 658 N N . VAL A 1 83 ? -3.312 12.584 0.456 1.00 97.19 83 VAL A N 1
ATOM 659 C CA . VAL A 1 83 ? -4.498 13.235 1.033 1.00 97.19 83 VAL A CA 1
ATOM 660 C C . VAL A 1 83 ? -5.175 14.170 0.027 1.00 97.19 83 VAL A C 1
ATOM 662 O O . VAL A 1 83 ? -6.399 14.289 0.032 1.00 97.19 83 VAL A O 1
ATOM 665 N N . SER A 1 84 ? -4.414 14.793 -0.881 1.00 97.06 84 SER A N 1
ATOM 666 C CA . SER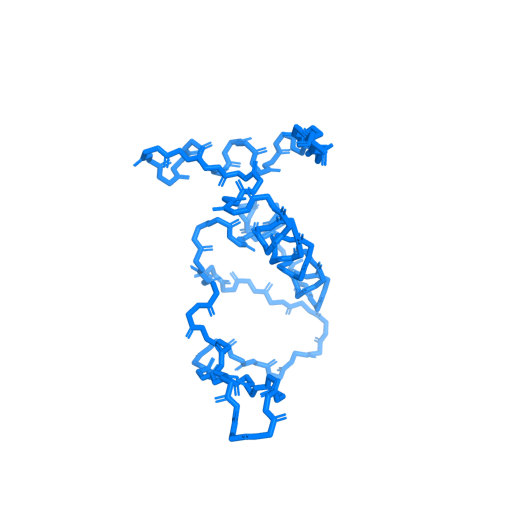 A 1 84 ? -4.995 15.603 -1.960 1.00 97.06 84 SER A CA 1
ATOM 667 C C . SER A 1 84 ? -5.803 14.783 -2.977 1.00 97.06 84 SER A C 1
ATOM 669 O O . SER A 1 84 ? -6.643 15.350 -3.678 1.00 97.06 84 SER A O 1
ATOM 671 N N . GLY A 1 85 ? -5.521 13.479 -3.104 1.00 93.31 85 GLY A N 1
ATOM 672 C CA . GLY A 1 85 ? -6.183 12.569 -4.043 1.00 93.31 85 GLY A CA 1
ATOM 673 C C . GLY A 1 85 ? -5.943 12.875 -5.529 1.00 93.31 85 GLY A C 1
ATOM 674 O O . GLY A 1 85 ? -6.595 12.288 -6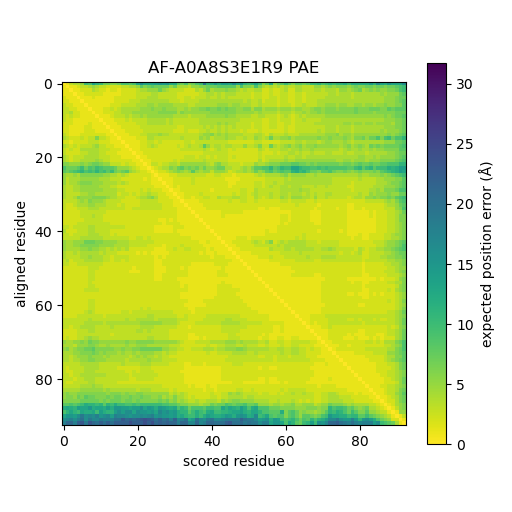.392 1.00 93.31 85 GLY A O 1
ATOM 675 N N . LYS A 1 86 ? -5.034 13.800 -5.864 1.00 93.69 86 LYS A N 1
ATOM 676 C CA . LYS A 1 86 ? -4.768 14.202 -7.252 1.00 93.69 86 LYS A CA 1
ATOM 677 C C . LYS A 1 86 ? -3.791 13.233 -7.918 1.00 93.69 86 LYS A C 1
ATOM 679 O O . LYS A 1 86 ? -2.583 13.334 -7.722 1.00 93.69 86 LYS A O 1
ATOM 684 N N . VAL A 1 87 ? -4.317 12.340 -8.753 1.00 93.12 87 VAL A N 1
ATOM 685 C CA . VAL A 1 87 ? -3.529 11.376 -9.539 1.00 93.12 87 VAL A CA 1
ATOM 686 C C . VAL A 1 87 ? -3.370 11.869 -10.980 1.00 93.12 87 VAL A C 1
ATOM 688 O O . VAL A 1 87 ? -4.327 12.340 -11.599 1.00 93.12 87 VAL A O 1
ATOM 691 N N . ARG A 1 88 ? -2.153 11.781 -11.532 1.00 86.06 88 ARG A N 1
ATOM 692 C CA . ARG A 1 88 ? -1.900 12.094 -12.949 1.00 86.06 88 ARG A CA 1
ATOM 693 C C . ARG A 1 88 ? -2.348 10.923 -13.825 1.00 86.06 88 ARG A C 1
ATOM 695 O O . ARG A 1 88 ? -2.204 9.771 -13.439 1.00 86.06 88 ARG A O 1
ATOM 702 N N . LYS A 1 89 ? -2.876 11.207 -15.018 1.00 80.44 89 LYS A N 1
ATOM 703 C CA . LYS A 1 89 ? -3.228 10.153 -15.981 1.00 80.44 89 LYS A CA 1
ATOM 704 C C . LYS A 1 89 ? -1.962 9.477 -16.507 1.00 80.44 89 LYS A C 1
ATOM 706 O O . LYS A 1 89 ? -1.010 10.165 -16.870 1.00 80.44 89 LYS A O 1
ATOM 711 N N . ILE A 1 90 ? -2.000 8.152 -16.601 1.00 83.38 90 ILE A N 1
ATOM 712 C CA . ILE A 1 90 ? -0.975 7.365 -17.288 1.00 83.38 90 ILE A CA 1
ATOM 713 C C . ILE A 1 90 ? -1.143 7.613 -18.791 1.00 83.38 90 ILE A C 1
ATOM 715 O O . ILE A 1 90 ? -2.237 7.435 -19.326 1.00 83.38 90 ILE A O 1
ATOM 719 N N . HIS A 1 91 ? -0.084 8.058 -19.465 1.00 70.94 91 HIS A N 1
ATOM 720 C CA . HIS A 1 91 ? -0.050 8.129 -20.924 1.00 70.94 91 HIS A CA 1
ATOM 721 C C . HIS A 1 91 ? 0.649 6.866 -21.426 1.00 70.94 91 HIS A C 1
ATOM 723 O O . HIS A 1 91 ? 1.876 6.797 -21.446 1.00 70.94 91 HIS A O 1
ATOM 729 N N . LEU A 1 92 ? -0.138 5.843 -21.755 1.00 62.88 92 LEU A N 1
ATOM 730 C CA . LEU A 1 92 ? 0.372 4.664 -22.447 1.00 62.88 92 LEU A CA 1
ATOM 731 C C . LEU A 1 92 ? 0.567 5.063 -23.917 1.00 62.88 92 LEU A C 1
ATOM 733 O O . LEU A 1 92 ? -0.364 5.594 -24.525 1.00 62.88 92 LEU A O 1
ATOM 737 N N . LYS A 1 93 ? 1.794 4.919 -24.428 1.00 54.41 93 LYS A N 1
ATOM 738 C CA . LYS A 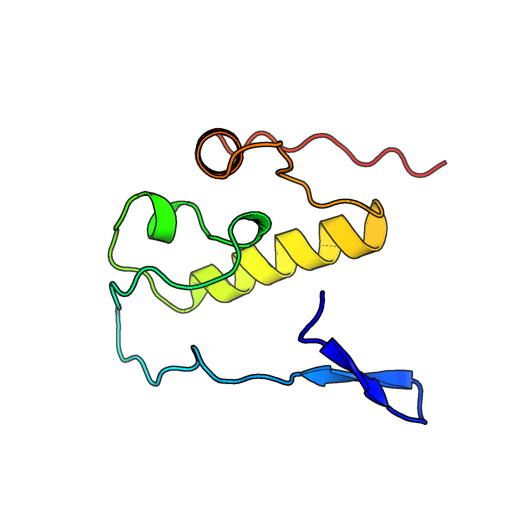1 93 ? 2.104 5.140 -25.848 1.00 54.41 93 LYS A CA 1
ATOM 739 C C . LYS A 1 93 ? 1.524 4.030 -26.710 1.00 54.41 93 LYS A C 1
ATOM 741 O O . LYS A 1 93 ? 1.511 2.878 -26.224 1.00 54.41 93 LYS A O 1
#

Solvent-accessible surface area (backbone atoms only — not comparable to full-atom values): 5956 Å² total; per-residue (Å²): 118,88,52,54,45,70,49,99,88,68,49,80,42,82,50,84,66,87,82,68,72,95,73,85,73,60,50,72,82,85,78,81,57,73,68,46,55,33,49,49,54,78,70,69,37,75,38,48,78,66,43,58,57,45,30,48,50,35,49,55,43,19,75,72,65,77,48,59,70,38,74,60,98,45,69,69,57,20,49,54,42,45,63,65,65,73,68,78,82,80,82,82,129

Foldseek 3Di:
DVQWDQDPVGDTDGHDCVVPDDDDFWDQDLDDDLLLAALCNLVRHTDDCVSVVSSVVQVVCCVQQVHGQQDDPDSVSSNVCNNVVDGDDRDDD

Radius of gyration: 14.37 Å; Cα contacts (8 Å, |Δi|>4): 95; chains: 1; bounding box: 26×37×40 Å

InterPro domains:
  IPR000719 Protein kinase domain [PF00069] (1-85)
  IPR000719 Protein kinase domain [PS50011] (1-93)
  IPR000719 Protein kinase domain [SM00220] (1-93)
  IPR011009 Protein kinase-like domain superfamily [SSF56112] (1-87)

Organism: NCBI:txid392030

Nearest PDB structures (foldseek):
  5vi9-assembly1_A  TM=9.981E-01  e=2.183E-13  Bos taurus
  4z84-assembly1_A  TM=9.697E-01  e=3.451E-13  Bos taurus
  5n1o-assembly1_A  TM=9.704E-01  e=4.484E-13  Cricetulus griseus
  6yqi-assembly1_A  TM=9.695E-01  e=4.484E-13  Cricetulus griseus
  9dw9-assembly1_G  TM=9.634E-01  e=3.934E-13  Bos taurus

Mean predicted aligned error: 3.56 Å

pLDDT: mean 93.91, std 6.6, range [54.41, 98.06]

Sequence (93 aa):
PENLLIDAEGYLKVTDFGFAKKIKGRTWTLCGTPEYLAPEIILSKGYNKAVDWWALGVLAYEMSAGYPPFFADQPIQIYEKIVSGKVRKIHLK